Protein AF-A0A7Y5WV99-F1 (afdb_monomer_lite)

Sequence (80 aa):
MCDPSSEDCRAILLDLIKRETVQIDVGFWFLEDARYTTAIIARWQQGVRVRVLIDTRVNAVNSISPLRVQELKDAGIPIR

pLDDT: mean 93.31, std 5.58, range [65.25, 98.5]

Foldseek 3Di:
DDDPVPDPPVVVVLVVLQPDDEEDEDEDAFDQDVSVLVSNLVNVVVVHAYEYEYDPVCVVPDVRRVVSVVSCVVSVHHYD

Radius of gyration: 12.9 Å; chains: 1; bounding box: 30×31×29 Å

Secondary structure (DSSP, 8-state):
---TTTS-HHHHHHHHHHH--SEEEEEES----HHHHHHHHHHHHTT-EEEEEE-GGGGGT-SSHHHHHHHHHHTT--B-

Structure (mmCIF, N/CA/C/O backbone):
data_AF-A0A7Y5WV99-F1
#
_entry.id   AF-A0A7Y5WV99-F1
#
loop_
_atom_site.group_PDB
_atom_site.id
_atom_site.type_symbol
_atom_site.label_atom_id
_atom_site.label_alt_id
_atom_site.label_comp_id
_atom_site.label_asym_id
_atom_site.label_entity_id
_atom_site.label_seq_id
_atom_site.pdbx_PDB_ins_code
_atom_site.Cartn_x
_atom_site.Cartn_y
_atom_site.Cartn_z
_atom_site.occupancy
_atom_site.B_iso_or_equiv
_atom_site.auth_seq_id
_atom_site.auth_comp_id
_atom_site.auth_asym_id
_atom_site.auth_atom_id
_atom_site.pdbx_PDB_model_num
ATOM 1 N N . MET A 1 1 ? -0.607 -20.714 -6.633 1.00 65.25 1 MET A N 1
ATOM 2 C CA . MET A 1 1 ? 0.341 -19.724 -7.184 1.00 65.25 1 MET A CA 1
ATOM 3 C C . MET A 1 1 ? -0.264 -19.282 -8.503 1.00 65.25 1 MET A C 1
ATOM 5 O O . MET A 1 1 ? -0.602 -20.170 -9.267 1.00 65.25 1 MET A O 1
ATOM 9 N N . CYS A 1 2 ? -0.542 -17.991 -8.682 1.00 85.75 2 CYS A N 1
ATOM 10 C CA . CYS A 1 2 ? -1.205 -17.482 -9.889 1.00 85.75 2 CYS A CA 1
ATOM 11 C C . CYS A 1 2 ? -0.196 -17.372 -11.039 1.00 85.75 2 CYS A C 1
ATOM 13 O O . CYS A 1 2 ? 0.948 -16.983 -10.787 1.00 85.75 2 CYS A O 1
ATOM 15 N N . ASP A 1 3 ? -0.607 -17.717 -12.259 1.00 89.81 3 ASP A N 1
ATOM 16 C CA . ASP A 1 3 ? 0.223 -17.610 -13.459 1.00 89.81 3 ASP A CA 1
ATOM 17 C C . ASP A 1 3 ? -0.079 -16.301 -14.212 1.00 89.81 3 ASP A C 1
ATOM 19 O O . ASP A 1 3 ? -1.124 -16.185 -14.861 1.00 89.81 3 ASP A O 1
ATOM 23 N N . PRO A 1 4 ? 0.826 -15.303 -14.182 1.00 88.19 4 PRO A N 1
ATOM 24 C CA . PRO A 1 4 ? 0.585 -14.017 -14.831 1.00 88.19 4 PRO A CA 1
ATOM 25 C C . PRO A 1 4 ? 0.543 -14.102 -16.364 1.00 88.19 4 PRO A C 1
ATOM 27 O O . PRO A 1 4 ? 0.181 -13.116 -17.004 1.00 88.19 4 PRO A O 1
ATOM 30 N N . SER A 1 5 ? 0.915 -15.238 -16.967 1.00 90.88 5 SER A N 1
ATOM 31 C CA . SER A 1 5 ? 0.795 -15.457 -18.412 1.00 90.88 5 SER A CA 1
ATOM 32 C C . SER A 1 5 ? -0.635 -15.785 -18.856 1.00 90.88 5 SER A C 1
ATOM 34 O O . SER A 1 5 ? -0.977 -15.547 -20.015 1.00 90.88 5 SER A O 1
ATOM 36 N N . SER A 1 6 ? -1.483 -16.274 -17.943 1.00 92.19 6 SER A N 1
ATOM 37 C CA . SER A 1 6 ? -2.868 -16.673 -18.228 1.00 92.19 6 SER A CA 1
ATOM 38 C C . SER A 1 6 ? -3.920 -16.022 -17.326 1.00 92.19 6 SER A C 1
ATOM 40 O O . SER A 1 6 ? -5.108 -16.086 -17.638 1.00 92.19 6 SER A O 1
ATOM 42 N N . GLU A 1 7 ? -3.519 -15.397 -16.218 1.00 91.69 7 GLU A N 1
ATOM 43 C CA . GLU A 1 7 ? -4.419 -14.870 -15.188 1.00 91.69 7 GLU A CA 1
ATOM 44 C C . GLU A 1 7 ? -4.068 -13.424 -14.794 1.00 91.69 7 GLU A C 1
ATOM 46 O O . GLU A 1 7 ? -2.905 -13.016 -14.799 1.00 91.69 7 GLU A O 1
ATOM 51 N N . ASP A 1 8 ? -5.064 -12.640 -14.357 1.00 90.62 8 ASP A N 1
ATOM 52 C CA . ASP A 1 8 ? -4.798 -11.341 -13.722 1.00 90.62 8 ASP A CA 1
ATOM 53 C C . ASP A 1 8 ? -4.426 -11.524 -12.242 1.00 90.62 8 ASP A C 1
ATOM 55 O O . ASP A 1 8 ? -5.212 -11.271 -11.325 1.00 90.62 8 ASP A O 1
ATOM 59 N N . CYS A 1 9 ? -3.183 -11.938 -11.995 1.00 90.69 9 CYS A N 1
ATOM 60 C CA . CYS A 1 9 ? -2.663 -12.138 -10.639 1.00 90.69 9 CYS A CA 1
ATOM 61 C C . CYS A 1 9 ? -2.681 -10.874 -9.775 1.00 90.69 9 CYS A C 1
ATOM 63 O O . CYS A 1 9 ? -2.707 -10.953 -8.545 1.00 90.69 9 CYS A O 1
ATOM 65 N N . ARG A 1 10 ? -2.690 -9.695 -10.403 1.00 92.75 10 ARG A N 1
ATOM 66 C CA . ARG A 1 10 ? -2.776 -8.418 -9.694 1.00 92.75 10 ARG A CA 1
ATOM 67 C C . ARG A 1 10 ? -4.163 -8.216 -9.099 1.00 92.75 10 ARG A C 1
ATOM 69 O O . ARG A 1 10 ? -4.262 -7.687 -7.993 1.00 92.75 10 ARG A O 1
ATOM 76 N N . ALA A 1 11 ? -5.219 -8.628 -9.802 1.00 95.06 11 ALA A N 1
ATOM 77 C CA . ALA A 1 11 ? -6.586 -8.505 -9.303 1.00 95.06 11 ALA A CA 1
ATOM 78 C C 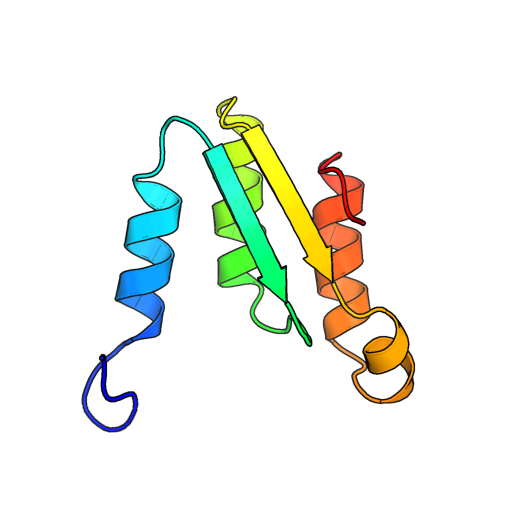. ALA A 1 11 ? -6.759 -9.246 -7.969 1.00 95.06 11 ALA A C 1
ATOM 80 O O . ALA A 1 11 ? -7.322 -8.685 -7.033 1.00 95.06 11 ALA A O 1
ATOM 81 N N . ILE A 1 12 ? -6.174 -10.442 -7.847 1.00 93.19 12 ILE A N 1
ATOM 82 C CA . ILE A 1 12 ? -6.209 -11.245 -6.617 1.00 93.19 12 ILE A CA 1
ATOM 83 C C . ILE A 1 12 ? -5.599 -10.473 -5.439 1.00 93.19 12 ILE A C 1
ATOM 85 O 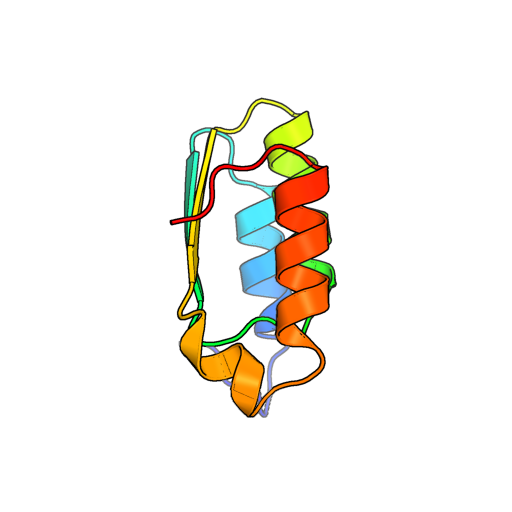O . ILE A 1 12 ? -6.223 -10.347 -4.387 1.00 93.19 12 ILE A O 1
ATOM 89 N N . LEU A 1 13 ? -4.397 -9.914 -5.613 1.00 93.12 13 LEU A N 1
ATOM 90 C CA . LEU A 1 13 ? -3.726 -9.149 -4.556 1.00 93.12 13 LEU A CA 1
ATOM 91 C C . LEU A 1 13 ? -4.492 -7.873 -4.188 1.00 93.12 13 LEU A C 1
ATOM 93 O O . LEU A 1 13 ? -4.625 -7.552 -3.008 1.00 93.12 13 LEU A O 1
ATOM 97 N N . LEU A 1 14 ? -5.026 -7.156 -5.179 1.00 97.06 14 LEU A N 1
ATOM 98 C CA . LEU A 1 14 ? -5.834 -5.961 -4.930 1.00 97.06 14 LEU A CA 1
ATOM 99 C C . LEU A 1 14 ? -7.118 -6.290 -4.168 1.00 97.06 14 LEU A C 1
ATOM 101 O O . LEU A 1 14 ? -7.509 -5.525 -3.290 1.0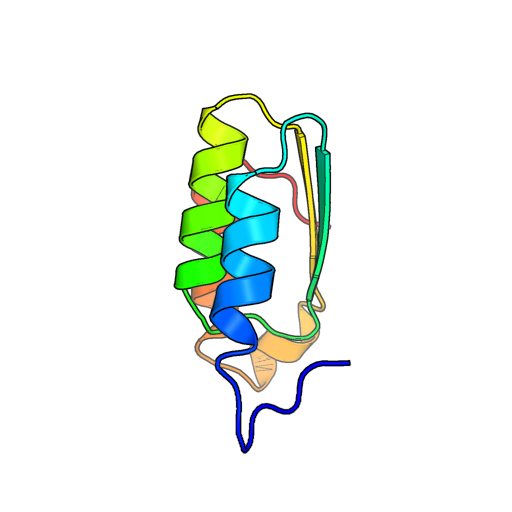0 97.06 14 LEU A O 1
ATOM 105 N N . ASP A 1 15 ? -7.764 -7.411 -4.473 1.00 97.25 15 ASP A N 1
ATOM 106 C CA . ASP A 1 15 ? -8.966 -7.846 -3.769 1.00 97.25 15 ASP A CA 1
ATOM 107 C C . ASP A 1 15 ? -8.674 -8.254 -2.327 1.00 97.25 15 ASP A C 1
ATOM 109 O O . ASP A 1 15 ? -9.463 -7.924 -1.442 1.00 97.25 15 ASP A O 1
ATOM 113 N N . LEU A 1 16 ? -7.529 -8.888 -2.06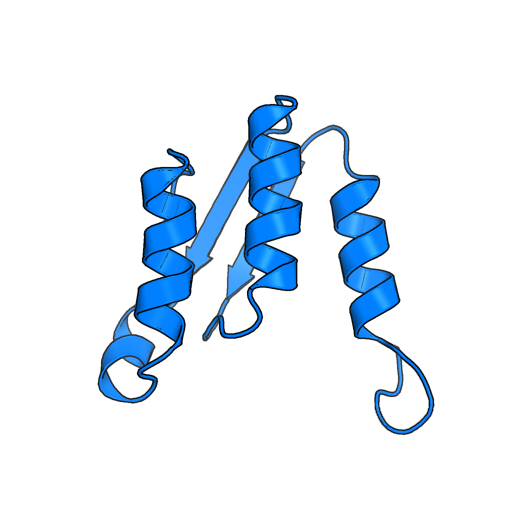3 1.00 96.19 16 LEU A N 1
ATOM 114 C CA . LEU A 1 16 ? -7.083 -9.171 -0.698 1.00 96.19 16 LEU A CA 1
ATOM 115 C C . LEU A 1 16 ? -6.858 -7.874 0.091 1.00 96.19 16 LEU A C 1
ATOM 117 O O . LEU A 1 16 ? -7.429 -7.713 1.167 1.00 96.19 16 LEU A O 1
ATOM 121 N N . ILE A 1 17 ? -6.133 -6.901 -0.476 1.00 97.94 17 ILE A N 1
ATOM 122 C CA . ILE A 1 17 ? -5.919 -5.589 0.162 1.00 97.94 17 ILE A CA 1
ATOM 123 C C . ILE A 1 17 ? -7.261 -4.901 0.451 1.00 97.94 17 ILE A C 1
ATOM 125 O O . ILE A 1 17 ? -7.483 -4.404 1.550 1.00 97.94 17 ILE A O 1
ATOM 129 N N . LYS A 1 18 ? -8.190 -4.896 -0.512 1.00 98.00 18 LYS A N 1
ATOM 130 C CA . LYS A 1 18 ? -9.519 -4.278 -0.362 1.00 98.00 18 LYS A CA 1
ATOM 131 C C . LYS A 1 18 ? -10.443 -5.013 0.612 1.00 98.00 18 LYS A C 1
ATOM 133 O O . LYS A 1 18 ? -11.482 -4.455 0.961 1.00 98.00 18 LYS A O 1
ATOM 138 N N . ARG A 1 19 ? -10.142 -6.248 1.005 1.00 98.12 19 ARG A N 1
ATOM 139 C CA . ARG A 1 19 ? -10.955 -7.025 1.955 1.00 98.12 19 ARG A CA 1
ATOM 140 C C . ARG A 1 19 ? -10.345 -7.085 3.351 1.00 98.12 19 ARG A C 1
ATOM 142 O O . ARG A 1 19 ? -11.047 -7.488 4.269 1.00 98.12 19 ARG A O 1
ATOM 149 N N . GLU A 1 20 ? -9.091 -6.674 3.514 1.00 98.25 20 GLU A N 1
ATOM 150 C CA . GLU A 1 20 ? -8.418 -6.656 4.811 1.00 98.25 20 GLU A CA 1
ATOM 151 C C . GLU A 1 20 ? -9.082 -5.657 5.771 1.00 98.25 20 GLU A C 1
ATOM 153 O O . GLU A 1 20 ? -9.411 -4.529 5.389 1.00 98.25 20 GLU A O 1
ATOM 158 N N . THR A 1 21 ? -9.280 -6.084 7.020 1.00 98.06 21 THR A N 1
ATOM 159 C CA . THR A 1 21 ? -10.001 -5.329 8.060 1.00 98.06 21 THR A CA 1
ATOM 160 C C . THR A 1 21 ? -9.210 -5.168 9.355 1.00 98.06 21 THR A C 1
ATOM 162 O O . THR A 1 21 ? -9.616 -4.392 10.218 1.00 98.06 21 THR A O 1
ATOM 165 N N . VAL A 1 22 ? -8.084 -5.866 9.505 1.00 98.19 22 VAL A N 1
ATOM 166 C CA . VAL A 1 22 ? -7.285 -5.898 10.730 1.00 98.19 22 VAL A CA 1
ATOM 167 C C . VAL A 1 22 ? -5.950 -5.193 10.516 1.00 98.19 22 VAL A C 1
ATOM 169 O O . VAL A 1 22 ? -5.691 -4.155 11.134 1.00 98.19 22 VAL A O 1
ATOM 172 N N . GLN A 1 23 ? -5.087 -5.744 9.660 1.00 98.00 23 GLN A N 1
ATOM 173 C CA . GLN A 1 23 ? -3.723 -5.246 9.483 1.00 98.00 23 GLN A CA 1
ATOM 174 C C . GLN A 1 23 ? -3.118 -5.671 8.143 1.00 98.00 23 GLN A C 1
ATOM 176 O O . GLN A 1 23 ? -3.225 -6.826 7.746 1.00 98.00 23 GLN A O 1
ATOM 181 N N . ILE A 1 24 ? -2.402 -4.749 7.499 1.00 98.06 24 ILE A N 1
ATOM 182 C CA . ILE A 1 24 ? -1.575 -5.005 6.318 1.00 98.06 24 ILE A CA 1
ATOM 183 C C . ILE A 1 24 ? -0.108 -4.811 6.692 1.00 98.06 24 ILE A C 1
ATOM 185 O O . ILE A 1 24 ? 0.328 -3.699 6.993 1.00 98.06 24 ILE A O 1
ATOM 189 N N . ASP A 1 25 ? 0.660 -5.890 6.599 1.00 97.06 25 ASP A N 1
ATOM 190 C CA . ASP A 1 25 ? 2.117 -5.853 6.641 1.00 97.06 25 ASP A CA 1
ATOM 191 C C . ASP A 1 25 ? 2.658 -6.243 5.278 1.00 97.06 25 ASP A C 1
ATOM 193 O O . ASP A 1 25 ? 2.364 -7.327 4.774 1.00 97.06 25 ASP A O 1
ATOM 197 N N . VAL A 1 26 ? 3.445 -5.361 4.673 1.00 94.88 26 VAL A N 1
ATOM 198 C CA . VAL A 1 26 ? 3.936 -5.573 3.314 1.00 94.88 26 VAL A CA 1
ATOM 199 C C . VAL A 1 26 ? 5.410 -5.221 3.194 1.00 94.88 26 VAL A C 1
ATOM 201 O O . VAL A 1 26 ? 5.872 -4.209 3.719 1.00 94.88 26 VAL A O 1
ATOM 204 N N . GLY A 1 27 ? 6.143 -6.087 2.499 1.00 94.50 27 GLY A N 1
ATOM 205 C CA . GLY A 1 27 ? 7.537 -5.885 2.132 1.00 94.50 27 GLY A CA 1
ATOM 206 C C . GLY A 1 27 ? 7.669 -5.718 0.625 1.00 94.50 27 GLY A C 1
ATOM 207 O O . GLY A 1 27 ? 7.197 -6.568 -0.129 1.00 94.50 27 GLY A O 1
ATOM 208 N N . PHE A 1 28 ? 8.331 -4.650 0.190 1.00 91.38 28 PHE A N 1
ATOM 209 C CA . PHE A 1 28 ? 8.658 -4.416 -1.211 1.00 91.38 28 PHE A CA 1
ATOM 210 C C . PHE A 1 28 ? 10.172 -4.396 -1.410 1.00 91.38 28 PHE A C 1
ATOM 212 O O . PHE A 1 28 ? 10.907 -3.787 -0.635 1.00 91.38 28 PHE A O 1
ATOM 219 N N . TRP A 1 29 ? 10.642 -5.026 -2.488 1.00 89.50 29 TRP A N 1
ATOM 220 C CA . TRP A 1 29 ? 11.984 -4.732 -2.986 1.00 89.50 29 TRP A CA 1
ATOM 221 C C . TRP A 1 29 ? 11.976 -3.395 -3.734 1.00 89.50 29 TRP A C 1
ATOM 223 O O . TRP A 1 29 ? 12.700 -2.483 -3.357 1.00 89.50 29 TRP A O 1
ATOM 233 N N . PHE A 1 30 ? 11.085 -3.249 -4.717 1.00 89.38 30 PHE A N 1
ATOM 23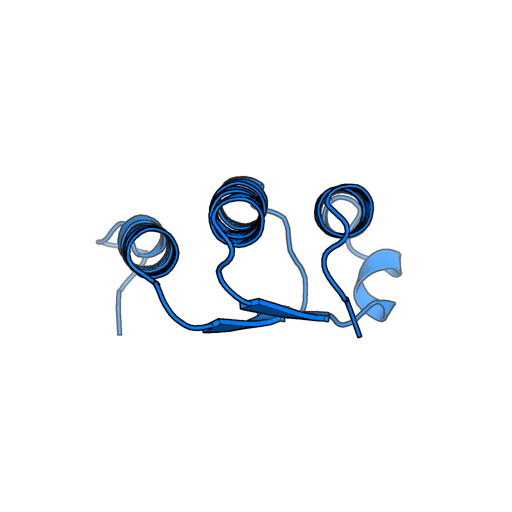4 C CA . PHE A 1 30 ? 10.726 -1.985 -5.359 1.00 89.38 30 PHE A CA 1
ATOM 235 C C . PHE A 1 30 ? 9.213 -1.932 -5.576 1.00 89.38 30 PHE A C 1
ATOM 237 O O . PHE A 1 30 ? 8.556 -2.972 -5.660 1.00 89.38 30 PHE A O 1
ATOM 244 N N . LEU A 1 31 ? 8.654 -0.726 -5.657 1.00 90.75 31 LEU A N 1
ATOM 245 C CA . LEU A 1 31 ? 7.217 -0.520 -5.806 1.00 90.75 31 LEU A CA 1
ATOM 246 C C . LEU A 1 31 ? 6.940 0.447 -6.950 1.00 90.75 31 LEU A C 1
ATOM 248 O O . LEU A 1 31 ? 7.233 1.623 -6.829 1.00 90.75 31 LEU A O 1
ATOM 252 N N . GLU A 1 32 ? 6.339 -0.011 -8.043 1.00 92.62 32 GLU A N 1
ATOM 253 C CA . GLU A 1 32 ? 6.062 0.862 -9.200 1.00 92.62 32 GLU A CA 1
ATOM 254 C C . GLU A 1 32 ? 4.572 1.089 -9.438 1.00 92.62 32 GLU A C 1
ATOM 256 O O . GLU A 1 32 ? 4.151 2.180 -9.833 1.00 92.62 32 GLU A O 1
ATOM 261 N N . ASP A 1 33 ? 3.772 0.059 -9.170 1.00 94.31 33 ASP A N 1
ATOM 262 C CA . ASP A 1 33 ? 2.351 0.039 -9.473 1.00 94.31 33 ASP A CA 1
ATOM 263 C C . ASP A 1 33 ? 1.542 0.818 -8.427 1.00 94.31 33 ASP A C 1
ATOM 265 O O . ASP A 1 33 ? 1.313 0.362 -7.302 1.00 94.31 33 ASP A O 1
ATOM 269 N N . ALA A 1 34 ? 1.064 1.995 -8.834 1.00 95.88 34 ALA A N 1
ATOM 270 C CA . ALA A 1 34 ? 0.276 2.900 -8.001 1.00 95.88 34 ALA A CA 1
ATOM 271 C C . ALA A 1 34 ? -1.071 2.310 -7.547 1.00 95.88 34 ALA A C 1
ATOM 273 O O . ALA A 1 34 ? -1.697 2.824 -6.620 1.00 95.88 34 ALA A O 1
ATOM 274 N N . ARG A 1 35 ? -1.546 1.214 -8.156 1.00 96.62 35 ARG A N 1
ATOM 275 C CA . ARG A 1 35 ? -2.777 0.546 -7.706 1.00 96.62 35 ARG A CA 1
ATOM 276 C C . ARG A 1 35 ? -2.597 -0.061 -6.318 1.00 96.62 35 ARG A C 1
ATOM 278 O O . ARG A 1 35 ? -3.541 -0.030 -5.530 1.00 96.62 35 ARG A O 1
ATOM 285 N N . TYR A 1 36 ? -1.400 -0.560 -6.000 1.00 96.69 36 TYR A N 1
ATOM 286 C CA . TYR A 1 36 ? -1.104 -1.072 -4.662 1.00 96.69 36 TYR A CA 1
ATOM 287 C C . TYR A 1 36 ? -1.027 0.058 -3.636 1.00 96.69 36 TYR A C 1
ATOM 289 O O . TYR A 1 36 ? -1.691 -0.042 -2.608 1.00 96.69 36 TYR A O 1
ATOM 297 N N . THR A 1 37 ? -0.300 1.151 -3.918 1.00 96.88 37 THR A N 1
ATOM 298 C CA . THR A 1 37 ? -0.235 2.304 -2.995 1.00 96.88 37 THR A CA 1
ATOM 299 C C . THR A 1 37 ? -1.624 2.877 -2.746 1.00 96.88 37 THR A C 1
ATOM 301 O O . THR A 1 37 ? -2.019 3.030 -1.595 1.00 96.88 37 THR A O 1
ATOM 304 N N . THR A 1 38 ? -2.415 3.072 -3.802 1.00 98.19 38 THR A N 1
ATOM 305 C CA . THR A 1 38 ? -3.796 3.568 -3.707 1.00 98.19 38 THR A CA 1
ATOM 306 C C . THR A 1 38 ? -4.673 2.671 -2.829 1.00 98.19 38 THR A C 1
ATOM 308 O O . THR A 1 38 ? -5.364 3.162 -1.937 1.00 98.19 38 THR A O 1
ATOM 311 N N . ALA A 1 39 ? -4.647 1.351 -3.046 1.00 98.25 39 ALA A N 1
ATOM 312 C CA . ALA A 1 39 ? -5.463 0.416 -2.272 1.00 98.25 39 ALA A CA 1
ATOM 313 C C . ALA A 1 39 ? -5.035 0.353 -0.795 1.00 98.25 39 ALA A C 1
ATOM 315 O O . ALA A 1 39 ? -5.890 0.329 0.092 1.00 98.25 39 ALA A O 1
ATOM 316 N N . ILE A 1 40 ? -3.727 0.374 -0.527 1.00 98.12 40 ILE A N 1
ATOM 317 C CA . ILE A 1 40 ? -3.168 0.370 0.831 1.00 98.12 40 ILE A CA 1
ATOM 318 C C . ILE A 1 40 ? -3.522 1.669 1.567 1.00 98.12 40 ILE A C 1
ATOM 320 O O . ILE A 1 40 ? -4.004 1.616 2.698 1.00 98.12 40 ILE A O 1
ATOM 324 N N . ILE A 1 41 ? -3.355 2.828 0.923 1.00 98.38 41 ILE A N 1
ATOM 325 C CA . ILE A 1 41 ? -3.723 4.135 1.488 1.00 98.38 41 ILE A CA 1
ATOM 326 C C . ILE A 1 41 ? -5.218 4.176 1.811 1.00 98.38 41 ILE A C 1
ATOM 328 O O . ILE A 1 41 ? -5.597 4.613 2.895 1.00 98.38 41 ILE A O 1
ATOM 332 N N . ALA A 1 42 ? -6.071 3.651 0.928 1.00 98.50 42 ALA A N 1
ATOM 333 C CA . ALA A 1 42 ? -7.506 3.584 1.186 1.00 98.50 42 ALA A CA 1
ATOM 334 C C . ALA A 1 42 ? -7.844 2.733 2.425 1.00 98.50 42 ALA A C 1
ATOM 336 O O . ALA A 1 42 ? -8.778 3.059 3.152 1.00 98.50 42 ALA A O 1
ATOM 337 N N . ARG A 1 43 ? -7.106 1.646 2.694 1.00 98.44 43 ARG A N 1
ATOM 338 C CA . ARG A 1 43 ? -7.275 0.845 3.922 1.00 98.44 43 ARG A CA 1
ATOM 339 C C . ARG A 1 43 ? -6.782 1.570 5.165 1.00 98.44 43 ARG A C 1
ATOM 341 O O . ARG A 1 43 ? -7.488 1.583 6.171 1.00 98.44 43 ARG A O 1
ATOM 348 N N . TRP A 1 44 ? -5.626 2.220 5.075 1.00 98.44 44 TRP A N 1
ATOM 349 C CA . TRP A 1 44 ? -5.090 3.060 6.145 1.00 98.44 44 TRP A CA 1
ATOM 350 C C . TRP A 1 44 ? -6.083 4.150 6.566 1.00 98.44 44 TRP A C 1
ATOM 352 O O . TRP A 1 44 ? -6.394 4.293 7.745 1.00 98.44 44 TRP A O 1
ATOM 362 N N . GLN A 1 45 ? -6.672 4.849 5.593 1.00 98.00 45 GLN A N 1
ATOM 363 C CA . GLN A 1 45 ? -7.699 5.870 5.828 1.00 98.00 45 GLN A CA 1
ATOM 364 C C . GLN A 1 45 ? -8.985 5.307 6.454 1.00 98.00 45 GLN A C 1
ATOM 366 O O . GLN A 1 45 ? -9.716 6.038 7.116 1.00 98.00 45 GLN A O 1
ATOM 371 N N . GLN A 1 46 ? -9.259 4.013 6.273 1.00 98.12 46 GLN A N 1
ATOM 372 C CA . GLN A 1 46 ? -10.380 3.303 6.897 1.00 98.12 46 GLN A CA 1
ATOM 373 C C . GLN A 1 46 ? -10.034 2.716 8.278 1.00 98.12 46 GLN A C 1
ATOM 375 O O . GLN A 1 46 ? -10.848 2.006 8.861 1.00 98.12 46 GLN A O 1
ATOM 380 N N . GLY A 1 47 ? -8.847 3.011 8.818 1.00 97.94 47 GLY A N 1
ATOM 381 C CA . GLY A 1 47 ? -8.424 2.598 10.159 1.00 97.94 47 GLY A CA 1
ATOM 382 C C . GLY A 1 47 ? -7.737 1.232 10.229 1.00 97.94 47 GLY A C 1
ATOM 383 O O . GLY A 1 47 ? -7.377 0.793 11.323 1.00 97.94 47 GLY A O 1
ATOM 384 N N . VAL A 1 48 ? -7.512 0.565 9.092 1.00 98.50 48 VAL A N 1
ATOM 385 C CA . VAL A 1 48 ? -6.702 -0.661 9.045 1.00 98.50 48 VAL A CA 1
ATOM 386 C C . VAL A 1 48 ? -5.251 -0.299 9.344 1.00 98.50 48 VAL A C 1
ATOM 388 O O . VAL A 1 48 ? -4.703 0.643 8.771 1.00 98.50 48 VAL A O 1
ATOM 391 N N . ARG A 1 49 ? -4.595 -1.054 10.231 1.00 98.25 49 ARG A N 1
ATOM 392 C CA . ARG A 1 49 ? -3.183 -0.807 10.559 1.00 98.25 49 ARG A CA 1
ATOM 393 C C . ARG A 1 49 ? -2.306 -1.187 9.373 1.00 98.25 49 ARG A C 1
ATOM 395 O O . ARG A 1 49 ? -2.457 -2.278 8.835 1.00 98.25 49 ARG A O 1
ATOM 402 N N . VAL A 1 50 ? -1.361 -0.327 9.003 1.00 98.19 50 VAL A N 1
ATOM 403 C CA . VAL A 1 50 ? -0.435 -0.594 7.895 1.00 98.19 50 VAL A CA 1
ATOM 404 C C . VAL A 1 50 ? 1.010 -0.439 8.359 1.00 98.19 50 VAL A C 1
ATOM 406 O O . VAL A 1 50 ? 1.344 0.546 9.018 1.00 98.19 50 VAL A O 1
ATOM 409 N N . ARG A 1 51 ? 1.872 -1.397 7.998 1.00 97.25 51 ARG A N 1
ATOM 410 C CA . ARG A 1 51 ? 3.334 -1.295 8.127 1.00 97.25 51 ARG A CA 1
ATOM 411 C C . ARG A 1 51 ? 3.993 -1.682 6.809 1.00 97.25 51 ARG A C 1
ATOM 413 O O . ARG A 1 51 ? 3.681 -2.727 6.238 1.00 97.25 51 ARG A O 1
ATOM 420 N N . VAL A 1 52 ? 4.923 -0.851 6.350 1.00 95.88 52 VAL A N 1
ATOM 421 C CA . VAL A 1 52 ? 5.636 -1.071 5.087 1.00 95.88 52 VAL A CA 1
ATOM 422 C C . VAL A 1 52 ? 7.123 -1.244 5.360 1.00 95.88 52 VAL A C 1
ATOM 424 O O . VAL A 1 52 ? 7.719 -0.419 6.050 1.00 95.88 52 VAL A O 1
ATOM 427 N N . LEU A 1 53 ? 7.711 -2.300 4.803 1.00 94.94 53 LEU A N 1
ATOM 428 C CA . LEU A 1 53 ? 9.157 -2.482 4.692 1.00 94.94 53 LEU A CA 1
ATOM 429 C C . LEU A 1 53 ? 9.571 -2.272 3.237 1.00 94.94 53 LEU A C 1
ATOM 431 O O . LEU A 1 53 ? 8.969 -2.882 2.349 1.00 94.94 53 LEU A O 1
ATOM 435 N N . ILE A 1 54 ? 10.576 -1.436 2.970 1.00 91.62 54 ILE A N 1
ATOM 436 C CA . ILE A 1 54 ? 11.077 -1.270 1.597 1.00 91.62 54 ILE A CA 1
ATOM 437 C C . ILE A 1 54 ? 12.593 -1.109 1.511 1.00 91.62 54 ILE A C 1
ATOM 439 O O . ILE A 1 54 ? 13.209 -0.386 2.292 1.00 91.62 54 ILE A O 1
ATOM 443 N N . ASP A 1 55 ? 13.203 -1.748 0.510 1.00 90.31 55 ASP A N 1
ATOM 444 C CA . ASP A 1 55 ? 14.626 -1.565 0.224 1.00 90.31 55 ASP A CA 1
ATOM 445 C C . ASP A 1 55 ? 14.884 -0.219 -0.469 1.00 90.31 55 ASP A C 1
ATOM 447 O O . ASP A 1 55 ? 14.777 -0.071 -1.685 1.00 90.31 55 ASP A O 1
ATOM 451 N N . THR A 1 56 ? 15.279 0.785 0.310 1.00 82.44 56 THR A N 1
ATOM 452 C CA . THR A 1 56 ? 15.571 2.129 -0.210 1.00 82.44 56 THR A CA 1
ATOM 453 C C . THR A 1 56 ? 16.808 2.189 -1.107 1.00 82.44 56 THR A C 1
ATOM 455 O O . THR A 1 56 ? 16.960 3.160 -1.851 1.00 82.44 56 THR A O 1
ATOM 458 N N . ARG A 1 57 ? 17.669 1.159 -1.117 1.00 86.25 57 ARG A N 1
ATOM 459 C CA . ARG A 1 57 ? 18.836 1.103 -2.017 1.00 86.25 57 ARG A CA 1
ATOM 460 C C . ARG A 1 57 ? 18.409 0.988 -3.476 1.00 86.25 57 ARG A C 1
ATOM 462 O O . ARG A 1 57 ? 19.138 1.437 -4.358 1.00 86.25 57 ARG A O 1
ATOM 469 N N . VAL A 1 58 ? 17.212 0.451 -3.737 1.00 84.56 58 VAL A N 1
ATOM 470 C CA . VAL A 1 58 ? 16.677 0.324 -5.099 1.00 84.56 58 VAL A CA 1
ATOM 471 C C . VAL A 1 58 ? 16.406 1.680 -5.754 1.00 84.56 58 VAL A C 1
ATOM 473 O O . VAL A 1 58 ? 16.399 1.782 -6.977 1.00 84.56 58 VAL A O 1
ATOM 476 N N . ASN A 1 59 ? 16.258 2.747 -4.964 1.00 78.44 59 ASN A N 1
ATOM 477 C CA . ASN A 1 59 ? 15.989 4.098 -5.462 1.00 78.44 59 ASN A CA 1
ATOM 478 C C . ASN A 1 59 ? 17.130 4.659 -6.329 1.00 78.44 59 ASN A C 1
ATOM 480 O O . ASN A 1 59 ? 16.908 5.592 -7.094 1.00 78.44 59 ASN A O 1
ATOM 484 N N . ALA A 1 60 ? 18.340 4.094 -6.235 1.00 82.44 60 ALA A N 1
ATOM 485 C CA . ALA A 1 60 ? 19.464 4.462 -7.097 1.00 82.44 60 ALA A CA 1
ATOM 486 C C . ALA A 1 60 ? 19.324 3.931 -8.537 1.00 82.44 60 ALA A C 1
ATOM 488 O O . ALA A 1 60 ? 19.973 4.444 -9.444 1.00 82.44 60 ALA A O 1
ATOM 489 N N . VAL A 1 61 ? 18.502 2.897 -8.743 1.00 85.44 61 VAL A N 1
ATOM 490 C CA . VAL A 1 61 ? 18.361 2.188 -10.027 1.00 85.44 61 VAL A CA 1
ATOM 491 C C . VAL A 1 61 ? 16.920 2.141 -10.541 1.00 85.44 61 VAL A C 1
ATOM 493 O O . VAL A 1 61 ? 16.698 1.785 -11.694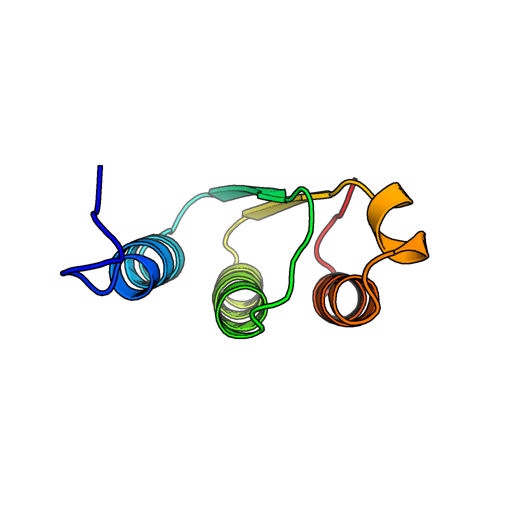 1.00 85.44 61 VAL A O 1
ATOM 496 N N . ASN A 1 62 ? 15.941 2.520 -9.715 1.00 86.56 62 ASN A N 1
ATOM 497 C CA . ASN A 1 62 ? 14.527 2.577 -10.063 1.00 86.56 62 ASN A CA 1
ATOM 498 C C . ASN A 1 62 ? 13.976 3.989 -9.810 1.00 86.56 62 ASN A C 1
ATOM 500 O O . ASN A 1 62 ? 13.891 4.428 -8.665 1.00 86.56 62 ASN A O 1
ATOM 504 N N . SER A 1 63 ? 13.585 4.697 -10.871 1.00 86.94 63 SER A N 1
ATOM 505 C CA . SER A 1 63 ? 13.100 6.084 -10.787 1.00 86.94 63 SER A CA 1
ATOM 506 C C . SER A 1 63 ? 11.639 6.211 -10.343 1.00 86.94 63 SER A C 1
ATOM 508 O O . SER A 1 63 ? 11.221 7.290 -9.925 1.00 86.94 63 SER A O 1
ATOM 510 N N . ILE A 1 64 ? 10.857 5.129 -10.404 1.00 88.94 64 ILE A N 1
ATOM 511 C CA . ILE A 1 64 ? 9.420 5.136 -10.099 1.00 88.94 64 ILE A CA 1
ATOM 512 C C . ILE A 1 64 ? 9.171 4.816 -8.617 1.00 88.94 64 ILE A C 1
ATOM 514 O O . ILE A 1 64 ? 8.313 5.433 -7.983 1.00 88.94 64 ILE A O 1
ATOM 518 N N . SER A 1 65 ? 9.953 3.902 -8.041 1.00 88.06 65 SER A N 1
ATOM 519 C CA . SER A 1 65 ? 9.851 3.466 -6.645 1.00 88.06 65 SER A CA 1
ATOM 520 C C . SER A 1 65 ? 9.903 4.603 -5.617 1.00 88.06 65 SER A C 1
ATOM 522 O O . SER A 1 65 ? 9.044 4.630 -4.732 1.00 88.06 65 SER A O 1
ATOM 524 N N . PRO A 1 66 ? 10.789 5.611 -5.745 1.00 91.19 66 PRO A N 1
ATOM 525 C CA . PRO A 1 66 ? 10.791 6.768 -4.852 1.00 91.19 66 PRO A CA 1
ATOM 526 C C . PRO A 1 66 ? 9.451 7.514 -4.808 1.00 91.19 66 PRO A C 1
ATOM 528 O O . PRO A 1 66 ? 9.034 7.944 -3.735 1.00 91.19 66 PRO A O 1
ATOM 531 N N . LEU A 1 67 ? 8.755 7.633 -5.946 1.00 92.75 67 LEU A N 1
ATOM 532 C CA . LEU A 1 67 ? 7.464 8.325 -6.025 1.00 92.75 67 LEU A CA 1
ATOM 533 C C . LEU A 1 67 ? 6.375 7.554 -5.269 1.00 92.75 67 LEU A C 1
ATOM 535 O O . LEU A 1 67 ? 5.643 8.143 -4.480 1.00 92.75 67 LEU A O 1
ATOM 539 N N . ARG A 1 68 ? 6.311 6.227 -5.443 1.00 94.44 68 ARG A N 1
ATOM 540 C CA . ARG A 1 68 ? 5.356 5.370 -4.717 1.00 94.44 68 ARG A CA 1
ATOM 541 C C . ARG A 1 68 ? 5.606 5.372 -3.210 1.00 94.44 68 ARG A C 1
ATOM 543 O O . ARG A 1 68 ? 4.667 5.381 -2.419 1.00 94.44 68 ARG A O 1
ATOM 550 N N . VAL A 1 69 ? 6.874 5.384 -2.800 1.00 92.94 69 VAL A N 1
ATOM 551 C CA . VAL A 1 69 ? 7.249 5.513 -1.384 1.00 92.94 69 VAL A CA 1
ATOM 552 C C . VAL A 1 69 ? 6.800 6.858 -0.826 1.00 92.94 69 VAL A C 1
ATOM 554 O O . VAL A 1 69 ? 6.309 6.908 0.300 1.00 92.94 69 VAL A O 1
ATOM 557 N N . GLN A 1 70 ? 6.951 7.938 -1.595 1.00 93.69 70 GLN A N 1
ATOM 558 C CA . GLN A 1 70 ? 6.535 9.265 -1.158 1.00 93.69 70 GLN A CA 1
ATOM 559 C C . GLN A 1 70 ? 5.016 9.346 -0.956 1.00 93.69 70 GLN A C 1
ATOM 561 O O . GLN A 1 70 ? 4.592 9.823 0.088 1.00 93.69 70 GLN A O 1
ATOM 566 N N . GLU A 1 71 ? 4.209 8.773 -1.854 1.00 95.69 71 GLU A N 1
ATOM 567 C CA . GLU A 1 71 ? 2.743 8.693 -1.695 1.00 95.69 71 GLU A CA 1
ATOM 568 C C . GLU A 1 71 ? 2.329 8.046 -0.360 1.00 95.69 71 GLU A C 1
ATOM 570 O O . GLU A 1 71 ? 1.439 8.536 0.335 1.00 95.69 71 GLU A O 1
ATOM 575 N N . LEU A 1 72 ? 2.993 6.950 0.023 1.00 95.56 72 LEU A N 1
ATOM 576 C CA . LEU A 1 72 ? 2.737 6.263 1.292 1.00 95.56 72 LEU A CA 1
ATOM 577 C C . LEU A 1 72 ? 3.145 7.123 2.500 1.00 95.56 72 LEU A C 1
ATOM 579 O O . LEU A 1 72 ? 2.420 7.164 3.497 1.00 95.56 72 LEU A O 1
ATOM 583 N N . LYS A 1 73 ? 4.279 7.833 2.412 1.00 95.06 73 LYS A N 1
ATOM 584 C CA . LYS A 1 73 ? 4.732 8.761 3.462 1.00 95.06 73 LYS A CA 1
ATOM 585 C C . LYS A 1 73 ? 3.781 9.940 3.626 1.00 95.06 73 LYS A C 1
ATOM 587 O O . LYS A 1 73 ? 3.443 10.278 4.756 1.00 95.06 73 LYS A O 1
ATOM 592 N N . ASP A 1 74 ? 3.327 10.523 2.521 1.00 97.31 74 ASP A N 1
ATOM 593 C CA . ASP A 1 74 ? 2.404 11.661 2.514 1.00 97.31 74 ASP A CA 1
ATOM 594 C C . ASP A 1 74 ? 1.045 11.284 3.125 1.00 97.31 74 ASP A C 1
ATOM 596 O O . ASP A 1 74 ? 0.411 12.102 3.790 1.00 97.31 74 ASP A O 1
ATOM 600 N N . ALA A 1 75 ? 0.624 10.021 2.988 1.00 97.38 75 ALA A N 1
ATOM 601 C CA . ALA A 1 75 ? -0.554 9.476 3.665 1.00 97.38 75 ALA A CA 1
ATOM 602 C C . ALA A 1 75 ? -0.353 9.211 5.176 1.00 97.38 75 ALA A C 1
ATOM 604 O O . ALA A 1 75 ? -1.301 8.828 5.866 1.00 97.38 75 ALA A O 1
ATOM 605 N N . GLY A 1 76 ? 0.864 9.387 5.702 1.00 97.06 76 GLY A N 1
ATOM 606 C CA . GLY A 1 76 ? 1.207 9.159 7.108 1.00 97.06 76 GLY A CA 1
ATOM 607 C C . GLY A 1 76 ? 1.453 7.692 7.476 1.00 97.06 76 GLY A C 1
ATOM 608 O O . GLY A 1 76 ? 1.434 7.352 8.660 1.00 97.06 76 GLY A O 1
ATOM 609 N N . ILE A 1 77 ? 1.672 6.812 6.494 1.00 96.94 77 ILE A N 1
ATOM 610 C CA . ILE A 1 77 ? 1.921 5.388 6.744 1.00 96.94 77 ILE A CA 1
ATOM 611 C C . ILE A 1 77 ? 3.366 5.195 7.231 1.00 96.94 77 ILE A C 1
ATOM 613 O O . ILE A 1 77 ? 4.299 5.702 6.601 1.00 96.94 77 ILE A O 1
ATOM 617 N N . PRO A 1 78 ? 3.601 4.436 8.319 1.00 94.00 78 PRO A N 1
ATOM 618 C CA . PRO A 1 78 ? 4.950 4.154 8.786 1.00 94.00 78 PRO A CA 1
ATOM 619 C C . PRO A 1 78 ? 5.682 3.212 7.820 1.00 94.00 78 PRO A C 1
ATOM 621 O O . PRO A 1 78 ? 5.262 2.074 7.588 1.00 94.00 78 PRO A O 1
ATOM 624 N N . ILE A 1 79 ? 6.819 3.687 7.311 1.00 91.94 79 ILE A N 1
ATOM 625 C CA . ILE A 1 79 ? 7.737 2.937 6.448 1.00 91.94 79 ILE A CA 1
ATOM 626 C C . ILE A 1 79 ? 9.044 2.702 7.204 1.00 91.94 79 ILE A C 1
ATOM 628 O O . ILE A 1 79 ? 9.539 3.619 7.865 1.00 91.94 79 ILE A O 1
ATOM 632 N N . ARG A 1 80 ? 9.591 1.488 7.115 1.00 86.75 80 ARG A N 1
ATOM 633 C CA . ARG A 1 80 ? 10.886 1.117 7.696 1.00 86.75 80 ARG A CA 1
ATOM 634 C C . ARG A 1 80 ? 11.806 0.461 6.677 1.00 86.75 80 ARG A C 1
ATOM 636 O O . ARG A 1 80 ? 11.293 -0.123 5.696 1.00 86.75 80 ARG A O 1
#